Protein AF-A0A382TW64-F1 (afdb_monomer)

Secondary structure (DSSP, 8-state):
-HHHHHHHHHHHHHTTS--HHHHHHHHHHHHS--HHHHHHHHTT-EE---S-EEEHHHHHHHHHHHHHHH-SSPPPPHHHHHHHHHHTT---EEETTEEEEETEE------

Organism: NCBI:txid408172

pLDDT: mean 75.86, std 16.59, range [36.5, 92.62]

Radius of gyration: 19.95 Å; Cα contacts (8 Å, |Δi|>4): 92; chains: 1; bounding box: 36×24×66 Å

Sequence (111 aa):
NRLYQGLQQWTDITLKKPPPRVVGAVKEYKAESDIVAQWVDMAGVTKNGGDNTTTAKVVYKSFTDWHEANESGKPVSQIIFGKRMKSMGMGSEKIGGNKVYVGLDIGQSGL

Structure (mmCIF, N/CA/C/O backbone):
data_AF-A0A382TW64-F1
#
_entry.id   AF-A0A382TW64-F1
#
loop_
_atom_site.group_PDB
_atom_site.id
_atom_site.type_symbol
_atom_site.label_atom_id
_atom_site.label_alt_id
_atom_site.label_comp_id
_atom_site.label_asym_id
_atom_site.label_entity_id
_atom_site.label_seq_id
_atom_site.pdbx_PDB_ins_code
_atom_site.Cartn_x
_atom_site.Cartn_y
_atom_site.Cartn_z
_atom_site.occupancy
_atom_site.B_iso_or_equiv
_atom_site.auth_seq_id
_atom_site.auth_comp_id
_atom_site.auth_asym_id
_atom_site.auth_atom_id
_atom_site.pdbx_PDB_model_num
ATOM 1 N N . ASN A 1 1 ? -12.389 -7.471 -48.176 1.00 70.75 1 ASN A N 1
ATOM 2 C CA . ASN A 1 1 ? -12.103 -6.124 -47.631 1.00 70.75 1 ASN A CA 1
ATOM 3 C C . ASN A 1 1 ? -10.657 -6.102 -47.131 1.00 70.75 1 ASN A C 1
ATOM 5 O O . ASN A 1 1 ? -10.370 -6.691 -46.096 1.00 70.75 1 ASN A O 1
ATOM 9 N N . ARG A 1 2 ? -9.734 -5.515 -47.907 1.00 68.12 2 ARG A N 1
ATOM 10 C CA . ARG A 1 2 ? -8.275 -5.579 -47.665 1.00 68.12 2 ARG A CA 1
ATOM 11 C C . ARG A 1 2 ? -7.841 -4.820 -46.402 1.00 68.12 2 ARG A C 1
ATOM 13 O O . ARG A 1 2 ? -6.879 -5.216 -45.756 1.00 68.12 2 ARG A O 1
ATOM 20 N N . LEU A 1 3 ? -8.587 -3.780 -46.024 1.00 71.12 3 LEU A N 1
ATOM 21 C CA . LEU A 1 3 ? -8.336 -2.992 -44.814 1.00 71.12 3 LEU A CA 1
ATOM 22 C C . LEU A 1 3 ? -8.670 -3.782 -43.543 1.00 71.12 3 LEU A C 1
ATOM 24 O O . LEU A 1 3 ? -7.921 -3.733 -42.574 1.00 71.12 3 LEU A O 1
ATOM 28 N N . TYR A 1 4 ? -9.750 -4.567 -43.575 1.00 71.19 4 TYR A N 1
ATOM 29 C CA . TYR A 1 4 ? -10.154 -5.409 -42.445 1.00 71.19 4 TYR A CA 1
ATOM 30 C C . TYR A 1 4 ? -9.135 -6.520 -42.161 1.00 71.19 4 TYR A C 1
ATOM 32 O O . TYR A 1 4 ? -8.766 -6.745 -41.012 1.00 71.19 4 TYR A O 1
ATOM 40 N N . GLN A 1 5 ? -8.608 -7.156 -43.211 1.00 75.81 5 GLN A N 1
ATOM 41 C CA . GLN A 1 5 ? -7.566 -8.175 -43.062 1.00 75.81 5 GLN A CA 1
ATOM 42 C C . GLN A 1 5 ? -6.239 -7.586 -42.563 1.00 75.81 5 GLN A C 1
ATOM 44 O O . GLN A 1 5 ? -5.592 -8.191 -41.711 1.00 75.81 5 GLN A O 1
ATOM 49 N N . GLY A 1 6 ? -5.871 -6.383 -43.020 1.00 73.75 6 GLY A N 1
ATOM 50 C CA . GLY A 1 6 ? -4.701 -5.669 -42.501 1.00 73.75 6 GLY A CA 1
ATOM 51 C C . GLY A 1 6 ? -4.837 -5.305 -41.018 1.00 73.75 6 GLY A C 1
ATOM 52 O O . GLY A 1 6 ? -3.888 -5.482 -40.257 1.00 73.75 6 GLY A O 1
ATOM 53 N N . LEU A 1 7 ? -6.029 -4.871 -40.586 1.00 73.88 7 LEU A N 1
ATOM 54 C CA . LEU A 1 7 ? -6.307 -4.582 -39.177 1.00 73.88 7 LEU A CA 1
ATOM 55 C C . LEU A 1 7 ? -6.243 -5.847 -38.314 1.00 73.88 7 LEU A C 1
ATOM 57 O O . LEU A 1 7 ? -5.599 -5.817 -37.271 1.00 73.88 7 LEU A O 1
ATOM 61 N N . GLN A 1 8 ? -6.841 -6.959 -38.763 1.00 73.62 8 GLN A N 1
ATOM 62 C CA . GLN A 1 8 ? -6.785 -8.238 -38.046 1.00 73.62 8 GLN A CA 1
ATOM 63 C C . GLN A 1 8 ? -5.343 -8.729 -37.868 1.00 73.62 8 GLN A C 1
ATOM 65 O O . GLN A 1 8 ? -4.966 -9.126 -36.765 1.00 73.62 8 GLN A O 1
ATOM 70 N N . GLN A 1 9 ? -4.520 -8.642 -38.916 1.00 70.19 9 GLN A N 1
ATOM 71 C CA . GLN A 1 9 ? -3.103 -9.004 -38.843 1.00 70.19 9 GLN A CA 1
ATOM 72 C C . GLN A 1 9 ? -2.325 -8.091 -37.891 1.00 70.19 9 GLN A C 1
ATOM 74 O O . GLN A 1 9 ? -1.552 -8.583 -37.072 1.00 70.19 9 GLN A O 1
ATOM 79 N N . TRP A 1 10 ? -2.555 -6.777 -37.941 1.00 66.88 10 TRP A N 1
ATOM 80 C CA . TRP A 1 10 ? -1.906 -5.836 -37.029 1.00 66.88 10 TRP A CA 1
ATOM 81 C C . TRP A 1 10 ? -2.298 -6.099 -35.568 1.00 66.88 10 TRP A C 1
ATOM 83 O O . TRP A 1 10 ? -1.427 -6.199 -34.708 1.00 66.88 10 TRP A O 1
ATOM 93 N N . THR A 1 11 ? -3.583 -6.322 -35.274 1.00 63.06 11 THR A N 1
ATOM 94 C CA . THR A 1 11 ? -4.022 -6.653 -33.909 1.00 63.06 11 THR A CA 1
ATOM 95 C C . THR A 1 11 ? -3.438 -7.971 -33.410 1.00 63.06 11 THR A C 1
ATOM 97 O O . THR A 1 11 ? -2.974 -8.033 -32.274 1.00 63.06 11 THR A O 1
ATOM 100 N N . ASP A 1 12 ? -3.405 -9.011 -34.247 1.00 64.44 12 ASP A N 1
ATOM 101 C CA . ASP A 1 12 ? -2.941 -10.337 -33.832 1.00 64.44 12 ASP A CA 1
ATOM 102 C C . ASP A 1 12 ? -1.423 -10.372 -33.588 1.00 64.44 12 ASP A C 1
ATOM 104 O O . ASP A 1 12 ? -0.942 -11.075 -32.702 1.00 64.44 12 ASP A O 1
ATOM 108 N N . ILE A 1 13 ? -0.660 -9.555 -34.321 1.00 64.00 13 ILE A N 1
ATOM 109 C CA . ILE A 1 13 ? 0.801 -9.479 -34.206 1.00 64.00 13 ILE A CA 1
ATOM 110 C C . ILE A 1 13 ? 1.224 -8.515 -33.088 1.00 64.00 13 ILE A C 1
ATOM 112 O O . ILE A 1 13 ? 2.127 -8.835 -32.313 1.00 64.00 13 ILE A O 1
ATOM 116 N N . THR A 1 14 ? 0.587 -7.346 -32.977 1.00 57.75 14 THR A N 1
ATOM 117 C CA . THR A 1 14 ? 1.053 -6.257 -32.104 1.00 57.75 14 THR A CA 1
ATOM 118 C C . THR A 1 14 ? 0.520 -6.357 -30.669 1.00 57.75 14 THR A C 1
ATOM 120 O O . THR A 1 14 ? 1.269 -6.054 -29.742 1.00 57.75 14 THR A O 1
ATOM 123 N N . LEU A 1 15 ? -0.711 -6.845 -30.431 1.00 59.66 15 LEU A N 1
ATOM 124 C CA . LEU A 1 15 ? -1.205 -7.058 -29.055 1.00 59.66 15 LEU A CA 1
ATOM 125 C C . LEU A 1 15 ? -0.604 -8.302 -28.387 1.00 59.66 15 LEU A C 1
ATOM 127 O O . LEU A 1 15 ? -0.426 -8.310 -27.171 1.00 59.66 15 LEU A O 1
ATOM 131 N N . LYS A 1 16 ? -0.273 -9.347 -29.157 1.00 59.50 16 LYS A N 1
ATOM 132 C CA . LYS A 1 16 ? 0.353 -10.567 -28.614 1.00 59.50 16 LYS A CA 1
ATOM 133 C C . LYS A 1 16 ? 1.851 -10.403 -28.341 1.00 59.50 16 LYS A C 1
ATOM 135 O O . LYS A 1 16 ? 2.411 -11.181 -27.572 1.00 59.50 16 LYS A O 1
ATOM 140 N N . LYS A 1 17 ? 2.506 -9.406 -28.947 1.00 56.97 17 LYS A N 1
ATOM 141 C CA . LYS A 1 17 ? 3.937 -9.113 -28.769 1.00 56.97 17 LYS A CA 1
ATOM 142 C C . LYS A 1 17 ? 4.148 -7.629 -28.447 1.00 56.97 17 LYS A C 1
ATOM 144 O O . LYS A 1 17 ? 4.621 -6.881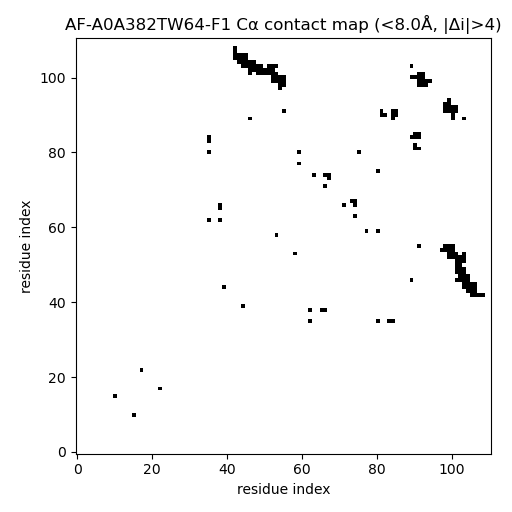 -29.304 1.00 56.97 17 LYS A O 1
ATOM 149 N N . PRO A 1 18 ? 3.807 -7.184 -27.224 1.00 53.00 18 PRO A N 1
ATOM 150 C CA . PRO A 1 18 ? 4.200 -5.855 -26.774 1.00 53.00 18 PRO A CA 1
ATOM 151 C C . PRO A 1 18 ? 5.728 -5.692 -26.913 1.00 53.00 18 PRO A C 1
ATOM 153 O O . PRO A 1 18 ? 6.461 -6.645 -26.629 1.00 53.00 18 PRO A O 1
ATOM 156 N N . PRO A 1 19 ? 6.237 -4.527 -27.363 1.00 50.72 19 PRO A N 1
ATOM 157 C CA . PRO A 1 19 ? 7.666 -4.326 -27.582 1.00 50.72 19 PRO A CA 1
ATOM 158 C C . PRO A 1 19 ? 8.473 -4.680 -26.319 1.00 50.72 19 PRO A C 1
ATOM 160 O O . PRO A 1 19 ? 8.103 -4.215 -25.234 1.00 50.72 19 PRO A O 1
ATOM 163 N N . PRO A 1 20 ? 9.589 -5.432 -26.423 1.00 52.88 20 PRO A N 1
ATOM 164 C CA . PRO A 1 20 ? 10.375 -5.876 -25.263 1.00 52.88 20 PRO A CA 1
ATOM 165 C C . PRO A 1 20 ? 10.774 -4.730 -24.322 1.00 52.88 20 PRO A C 1
ATOM 167 O O . PRO A 1 20 ? 10.811 -4.899 -23.107 1.00 52.88 20 PRO A O 1
ATOM 170 N N . ARG A 1 21 ? 10.972 -3.529 -24.884 1.00 45.03 21 ARG A N 1
ATOM 171 C CA . ARG A 1 21 ? 11.337 -2.303 -24.162 1.00 45.03 21 ARG A CA 1
ATOM 172 C C . ARG A 1 21 ? 10.274 -1.810 -23.172 1.00 45.03 21 ARG A C 1
ATOM 174 O O . ARG A 1 21 ? 10.618 -1.097 -22.240 1.00 45.03 21 ARG A O 1
ATOM 181 N N . VAL A 1 22 ? 9.004 -2.170 -23.367 1.00 49.94 22 VAL A N 1
ATOM 182 C CA . VAL A 1 22 ? 7.885 -1.760 -22.497 1.00 49.94 22 VAL A CA 1
ATOM 183 C C . VAL A 1 22 ? 7.549 -2.850 -21.475 1.00 49.94 22 VAL A C 1
ATOM 185 O O . VAL A 1 22 ? 7.098 -2.542 -20.381 1.00 49.94 22 VAL A O 1
ATOM 188 N N . VAL A 1 23 ? 7.813 -4.123 -21.780 1.00 49.03 23 VAL A N 1
ATOM 189 C CA . VAL A 1 23 ? 7.548 -5.236 -20.850 1.00 49.03 23 VAL A CA 1
ATOM 190 C C . VAL A 1 23 ? 8.694 -5.434 -19.858 1.00 49.03 23 VAL A C 1
ATOM 192 O O . VAL A 1 23 ? 8.425 -5.637 -18.677 1.00 49.03 23 VAL A O 1
ATOM 195 N N . GLY A 1 24 ? 9.950 -5.332 -20.314 1.00 38.28 24 GLY A N 1
ATOM 196 C CA . GLY A 1 24 ? 11.143 -5.436 -19.463 1.00 38.28 24 GLY A CA 1
ATOM 197 C C . GLY A 1 24 ? 11.220 -4.292 -18.456 1.00 38.28 24 GLY A C 1
ATOM 198 O O . GLY A 1 24 ? 11.207 -4.532 -17.256 1.00 38.28 24 GLY A O 1
ATOM 199 N N . ALA A 1 25 ? 11.090 -3.044 -18.920 1.00 42.00 25 ALA A N 1
ATOM 200 C CA . ALA A 1 25 ? 11.088 -1.865 -18.049 1.00 42.00 25 ALA A CA 1
ATOM 201 C C . ALA A 1 25 ? 9.932 -1.834 -17.024 1.00 42.00 25 ALA A C 1
ATOM 203 O O . ALA A 1 25 ? 10.067 -1.221 -15.972 1.00 42.00 25 ALA A O 1
ATOM 204 N N . VAL A 1 26 ? 8.795 -2.493 -17.291 1.00 47.44 26 VAL A N 1
ATOM 205 C CA . VAL A 1 26 ? 7.642 -2.539 -16.365 1.00 47.44 26 VAL A CA 1
ATOM 206 C C . VAL A 1 26 ? 7.713 -3.723 -15.388 1.00 47.44 26 VAL A C 1
ATOM 208 O O . VAL A 1 26 ? 7.051 -3.685 -14.349 1.00 47.44 26 VAL A O 1
ATOM 211 N N . LYS A 1 27 ? 8.502 -4.768 -15.686 1.00 46.59 27 LYS A N 1
ATOM 212 C CA . LYS A 1 27 ? 8.711 -5.936 -14.808 1.00 46.59 27 LYS A CA 1
ATOM 213 C C . LYS A 1 27 ? 10.012 -5.869 -14.005 1.00 46.59 27 LYS A C 1
ATOM 215 O O . LYS A 1 27 ? 9.958 -6.167 -12.818 1.00 46.59 27 LYS A O 1
ATOM 220 N N . GLU A 1 28 ? 11.130 -5.457 -14.599 1.00 41.38 28 GLU A N 1
ATOM 221 C CA . GLU A 1 28 ? 12.439 -5.396 -13.923 1.00 41.38 28 GLU A CA 1
ATOM 222 C C . GLU A 1 28 ? 12.468 -4.302 -12.842 1.00 41.38 28 GLU A C 1
ATOM 224 O O . GLU A 1 28 ? 12.858 -4.584 -11.716 1.00 41.38 28 GLU A O 1
ATOM 229 N N . TYR A 1 29 ? 11.859 -3.129 -13.071 1.00 36.50 29 TYR A N 1
ATOM 230 C CA . TYR A 1 29 ? 11.670 -2.122 -12.006 1.00 36.50 29 TYR A CA 1
ATOM 231 C C . TYR A 1 29 ? 10.688 -2.546 -10.897 1.00 36.50 29 TYR A C 1
ATOM 233 O O . TYR A 1 29 ? 10.645 -1.932 -9.834 1.00 36.50 29 TYR A O 1
ATOM 241 N N . LYS A 1 30 ? 9.852 -3.563 -11.138 1.00 48.84 30 LYS A N 1
ATOM 242 C CA . LYS A 1 30 ? 8.797 -4.004 -10.209 1.00 48.84 30 LYS A CA 1
ATOM 243 C C . LYS A 1 30 ? 9.277 -5.042 -9.197 1.00 48.84 30 LYS A C 1
ATOM 245 O O . LYS A 1 30 ? 8.573 -5.276 -8.220 1.00 48.84 30 LYS A O 1
ATOM 250 N N . ALA A 1 31 ? 10.409 -5.686 -9.472 1.00 46.00 31 ALA A N 1
ATOM 251 C CA . ALA A 1 31 ? 10.978 -6.745 -8.647 1.00 46.00 31 ALA A CA 1
ATOM 252 C C . ALA A 1 31 ? 12.095 -6.232 -7.721 1.00 46.00 31 ALA A C 1
ATOM 254 O O . ALA A 1 31 ? 12.266 -6.778 -6.638 1.00 46.00 31 ALA A O 1
ATOM 255 N N . GLU A 1 32 ? 12.809 -5.166 -8.099 1.00 42.84 32 GLU A N 1
ATOM 256 C CA . GLU A 1 32 ? 13.978 -4.686 -7.343 1.00 42.84 32 GLU A CA 1
ATOM 257 C C . GLU A 1 32 ? 13.667 -3.685 -6.211 1.00 42.84 32 GLU A C 1
ATOM 259 O O . GLU A 1 32 ? 14.525 -3.454 -5.368 1.00 42.84 32 GLU A O 1
ATOM 264 N N . SER A 1 33 ? 12.463 -3.099 -6.116 1.00 52.59 33 SER A N 1
ATOM 265 C CA . SER A 1 33 ? 12.147 -2.159 -5.016 1.00 52.59 33 SER A CA 1
ATOM 266 C C . SER A 1 33 ? 10.653 -2.078 -4.684 1.00 52.59 33 SER A C 1
ATOM 268 O O . SER A 1 33 ? 10.081 -1.002 -4.495 1.00 52.59 33 SER A O 1
ATOM 270 N N . ASP A 1 34 ? 9.960 -3.219 -4.632 1.00 79.12 34 ASP A N 1
ATOM 271 C CA . ASP A 1 34 ? 8.618 -3.222 -4.051 1.00 79.12 34 ASP A CA 1
ATOM 272 C C . ASP A 1 34 ? 8.690 -3.299 -2.530 1.00 79.12 34 ASP A C 1
ATOM 274 O O . ASP A 1 34 ? 8.466 -4.336 -1.906 1.00 79.12 34 ASP A O 1
ATOM 278 N N . ILE A 1 35 ? 9.001 -2.150 -1.945 1.00 86.25 35 ILE A N 1
ATOM 279 C CA . ILE A 1 35 ? 9.205 -1.998 -0.513 1.00 86.25 35 ILE A CA 1
ATOM 280 C C . ILE A 1 35 ? 7.986 -2.420 0.325 1.00 86.25 35 ILE A C 1
ATOM 282 O O . ILE A 1 35 ? 8.104 -2.829 1.476 1.00 86.25 35 ILE A O 1
ATOM 286 N N . VAL A 1 36 ? 6.793 -2.379 -0.275 1.00 88.31 36 VAL A N 1
ATOM 287 C CA . VAL A 1 36 ? 5.553 -2.826 0.366 1.00 88.31 36 VAL A CA 1
ATOM 288 C C . VAL A 1 36 ? 5.454 -4.353 0.389 1.00 88.31 36 VAL A C 1
ATOM 290 O O . VAL A 1 36 ? 4.978 -4.893 1.381 1.00 88.31 36 VAL A O 1
ATOM 293 N N . ALA A 1 37 ? 5.899 -5.055 -0.659 1.00 86.81 37 ALA A N 1
ATOM 294 C CA . ALA A 1 37 ? 5.957 -6.520 -0.639 1.00 86.81 37 ALA A CA 1
ATOM 295 C C . ALA A 1 37 ? 7.007 -7.021 0.357 1.00 86.81 37 ALA A C 1
ATOM 297 O O . ALA A 1 37 ? 6.717 -7.932 1.121 1.00 86.81 37 ALA A O 1
ATOM 298 N N . GLN A 1 38 ? 8.172 -6.369 0.420 1.00 88.00 38 GLN A N 1
ATOM 299 C CA . GLN A 1 38 ? 9.199 -6.700 1.415 1.00 88.00 38 GLN A CA 1
ATOM 300 C C . GLN A 1 38 ? 8.669 -6.567 2.846 1.00 88.00 38 GLN A C 1
ATOM 302 O O . GLN A 1 38 ? 8.877 -7.452 3.674 1.00 88.00 38 GLN A O 1
ATOM 307 N N . TRP A 1 39 ? 7.932 -5.489 3.125 1.00 90.19 39 TRP A N 1
ATOM 308 C CA . TRP A 1 39 ? 7.246 -5.337 4.403 1.00 90.19 39 TRP A CA 1
ATOM 309 C C . TRP A 1 39 ? 6.211 -6.437 4.648 1.00 90.19 39 TRP A C 1
ATOM 311 O O . TRP A 1 39 ? 6.177 -6.983 5.742 1.00 90.19 39 TRP A O 1
ATOM 321 N N . VAL A 1 40 ? 5.370 -6.763 3.660 1.00 87.62 40 VAL A N 1
ATOM 322 C CA . VAL A 1 40 ? 4.351 -7.820 3.789 1.00 87.62 40 VAL A CA 1
ATOM 323 C C . VAL A 1 40 ? 4.991 -9.154 4.166 1.00 87.62 40 VAL A C 1
ATOM 325 O O . VAL A 1 40 ? 4.501 -9.815 5.082 1.00 87.62 40 VAL A O 1
ATOM 328 N N . ASP A 1 41 ? 6.096 -9.510 3.512 1.00 86.00 41 ASP A N 1
ATOM 329 C CA . ASP A 1 41 ? 6.819 -10.752 3.774 1.00 86.00 41 ASP A CA 1
ATOM 330 C C . ASP A 1 41 ? 7.455 -10.742 5.174 1.00 86.00 41 ASP A C 1
ATOM 332 O O . ASP A 1 41 ? 7.304 -11.702 5.929 1.00 86.00 41 ASP A O 1
ATOM 336 N N . MET A 1 42 ? 8.114 -9.645 5.565 1.00 84.12 42 MET A N 1
ATOM 337 C CA . MET A 1 42 ? 8.790 -9.553 6.866 1.00 84.12 42 MET A CA 1
ATOM 338 C C . MET A 1 42 ? 7.847 -9.385 8.056 1.00 84.12 42 MET A C 1
ATOM 340 O O . MET A 1 42 ? 8.085 -9.964 9.112 1.00 84.12 42 MET A O 1
ATOM 344 N N . ALA A 1 43 ? 6.772 -8.617 7.901 1.00 82.56 43 ALA A N 1
ATOM 345 C CA . ALA A 1 43 ? 5.752 -8.444 8.930 1.00 82.56 43 ALA A CA 1
ATOM 346 C C . ALA A 1 43 ? 4.774 -9.635 8.992 1.00 82.56 43 ALA A C 1
ATOM 348 O O . ALA A 1 43 ? 3.831 -9.614 9.783 1.00 82.56 43 ALA A O 1
ATOM 349 N N . GLY A 1 44 ? 4.970 -10.663 8.154 1.00 80.50 44 GLY A N 1
ATOM 350 C CA . GLY A 1 44 ? 4.138 -11.864 8.126 1.00 80.50 44 GLY A CA 1
ATOM 351 C C . GLY A 1 44 ? 2.672 -11.555 7.833 1.00 80.50 44 GLY A C 1
ATOM 352 O O . GLY A 1 44 ? 1.779 -12.143 8.446 1.00 80.50 44 GLY A O 1
ATOM 353 N N . VAL A 1 45 ? 2.410 -10.592 6.946 1.00 81.12 45 VAL A N 1
ATOM 354 C CA . VAL A 1 45 ? 1.050 -10.131 6.670 1.00 81.12 45 VAL A CA 1
ATOM 355 C C . VAL A 1 45 ? 0.304 -11.199 5.887 1.00 81.12 45 VAL A C 1
ATOM 357 O O . VAL A 1 45 ? 0.623 -11.495 4.736 1.00 81.12 45 VAL A O 1
ATOM 360 N N . THR A 1 46 ? -0.729 -11.763 6.504 1.00 80.12 46 THR A N 1
ATOM 361 C CA . THR A 1 46 ? -1.523 -12.844 5.913 1.00 80.12 46 THR A CA 1
ATOM 362 C C . THR A 1 46 ? -2.999 -12.485 5.880 1.00 80.12 46 THR A C 1
ATOM 364 O O . THR A 1 46 ? -3.520 -11.782 6.746 1.00 80.12 46 THR A O 1
ATOM 367 N N . LYS A 1 47 ? -3.695 -12.954 4.839 1.00 79.69 47 LYS A N 1
ATOM 368 C CA . LYS A 1 47 ? -5.147 -12.813 4.724 1.00 79.69 47 LYS A CA 1
ATOM 369 C C . LYS A 1 47 ? -5.806 -14.133 5.117 1.00 79.69 47 LYS A C 1
ATOM 371 O O . LYS A 1 47 ? -5.971 -15.008 4.274 1.00 79.69 47 LYS A O 1
ATOM 376 N N . ASN A 1 48 ? -6.198 -14.260 6.381 1.00 73.81 48 ASN A N 1
ATOM 377 C CA . ASN A 1 48 ? -6.716 -15.510 6.953 1.00 73.81 48 ASN A CA 1
ATOM 378 C C . ASN A 1 48 ? -8.241 -15.664 6.836 1.00 73.81 48 ASN A C 1
ATOM 380 O O . ASN A 1 48 ? -8.813 -16.583 7.408 1.00 73.81 48 ASN A O 1
ATOM 384 N N . GLY A 1 49 ? -8.921 -14.775 6.103 1.00 66.69 49 GLY A N 1
ATOM 385 C CA . GLY A 1 49 ? -10.361 -14.885 5.831 1.00 66.69 49 GLY A CA 1
ATOM 386 C C . GLY A 1 49 ? -11.275 -14.758 7.057 1.00 66.69 49 GLY A C 1
ATOM 387 O O . GLY A 1 49 ? -12.479 -14.923 6.911 1.00 66.69 49 GLY A O 1
ATOM 388 N N . GLY A 1 50 ? -10.726 -14.469 8.241 1.00 73.69 50 GLY A N 1
ATOM 389 C CA . GLY A 1 50 ? -11.502 -14.191 9.448 1.00 73.69 50 GLY A CA 1
ATOM 390 C C . GLY A 1 50 ? -12.159 -12.807 9.429 1.00 73.69 50 GLY A C 1
ATOM 391 O O . GLY A 1 50 ? -11.800 -11.941 8.631 1.00 73.69 50 GLY A O 1
ATOM 392 N N . ASP A 1 51 ? -13.080 -12.583 10.366 1.00 71.56 51 ASP A N 1
ATOM 393 C CA . ASP A 1 51 ? -13.879 -11.350 10.452 1.00 71.56 51 ASP A CA 1
ATOM 394 C C . ASP A 1 51 ? -13.142 -10.171 11.111 1.00 71.56 51 ASP A C 1
ATOM 396 O O . ASP A 1 51 ? -13.667 -9.058 11.181 1.00 71.56 51 ASP A O 1
ATOM 400 N N . ASN A 1 52 ? -11.913 -10.382 11.594 1.00 80.88 52 ASN A N 1
ATOM 401 C CA . ASN A 1 52 ? -11.135 -9.320 12.222 1.00 80.88 52 ASN A CA 1
ATOM 402 C C . ASN A 1 52 ? -10.846 -8.196 11.223 1.00 80.88 52 ASN A C 1
ATOM 404 O O . ASN A 1 52 ? -10.322 -8.417 10.129 1.00 80.88 52 ASN A O 1
ATOM 408 N N . THR A 1 53 ? -11.152 -6.965 11.626 1.00 83.81 53 THR A N 1
ATOM 409 C CA . THR A 1 53 ? -10.906 -5.776 10.811 1.00 83.81 53 THR A CA 1
ATOM 410 C C . THR A 1 53 ? -9.825 -4.910 11.431 1.00 83.81 53 THR A C 1
ATOM 412 O O . THR A 1 53 ? -9.977 -4.440 12.559 1.00 83.81 53 THR A O 1
ATOM 415 N N . THR A 1 54 ? -8.785 -4.604 10.659 1.00 87.25 54 THR A N 1
ATOM 416 C CA . THR A 1 54 ? -7.745 -3.651 11.061 1.00 87.25 54 THR A CA 1
ATOM 417 C C . THR A 1 54 ? -7.879 -2.373 10.247 1.00 87.25 54 THR A C 1
ATOM 419 O O . THR A 1 54 ? -8.008 -2.402 9.023 1.00 87.25 54 THR A O 1
ATOM 422 N N . THR A 1 55 ? -7.860 -1.211 10.902 1.00 89.69 55 THR A N 1
ATOM 423 C CA . THR A 1 55 ? -8.006 0.061 10.178 1.00 89.69 55 THR A CA 1
ATOM 424 C C . THR A 1 55 ? -6.828 0.307 9.237 1.00 89.69 55 THR A C 1
ATOM 426 O O . THR A 1 55 ? -5.672 0.060 9.578 1.00 89.69 55 THR A O 1
ATOM 429 N N . ALA A 1 56 ? -7.094 0.886 8.066 1.00 89.12 56 ALA A N 1
ATOM 430 C CA . ALA A 1 56 ? -6.049 1.183 7.089 1.00 89.12 56 ALA A CA 1
ATOM 431 C C . ALA A 1 56 ? -4.988 2.167 7.613 1.00 89.12 56 ALA A C 1
ATOM 433 O O . ALA A 1 56 ? -3.870 2.192 7.102 1.00 89.12 56 ALA A O 1
ATOM 434 N N . LYS A 1 57 ? -5.329 2.967 8.633 1.00 89.69 57 LYS A N 1
ATOM 435 C CA . LYS A 1 57 ? -4.389 3.846 9.337 1.00 89.69 57 LYS A CA 1
ATOM 436 C C . LYS 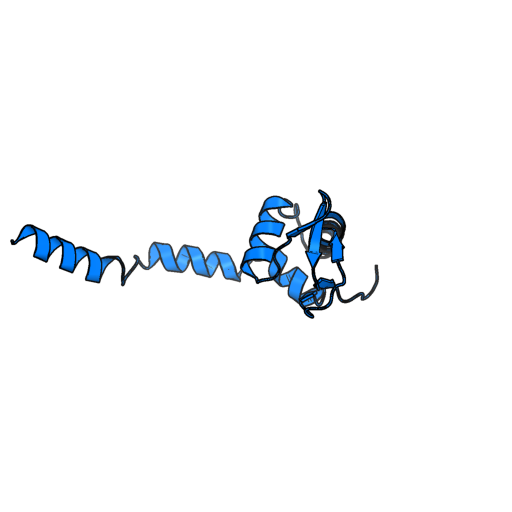A 1 57 ? -3.375 3.043 10.158 1.00 89.69 57 LYS A C 1
ATOM 438 O O . LYS A 1 57 ? -2.193 3.350 10.086 1.00 89.69 57 LYS A O 1
ATOM 443 N N . VAL A 1 58 ? -3.827 2.025 10.895 1.00 89.31 58 VAL A N 1
ATOM 444 C CA . VAL A 1 58 ? -2.954 1.154 11.704 1.00 89.31 58 VAL A CA 1
ATOM 445 C C . VAL A 1 58 ? -2.017 0.349 10.808 1.00 89.31 58 VAL A C 1
ATOM 447 O O . VAL A 1 58 ? -0.812 0.355 11.033 1.00 89.31 58 VAL A O 1
ATOM 450 N N . VAL A 1 59 ? -2.547 -0.258 9.742 1.00 90.19 59 VAL A N 1
ATOM 451 C CA . VAL A 1 59 ? -1.737 -1.034 8.786 1.00 90.19 59 VAL A CA 1
ATOM 452 C C . VAL A 1 59 ? -0.663 -0.158 8.133 1.00 90.19 59 VAL A C 1
ATOM 454 O O . VAL A 1 59 ? 0.499 -0.539 8.070 1.00 90.19 59 VAL A O 1
ATOM 457 N N . TYR A 1 60 ? -1.030 1.051 7.694 1.00 92.62 60 TYR A N 1
ATOM 458 C CA . TYR A 1 60 ? -0.062 1.973 7.100 1.00 92.62 60 TYR A CA 1
ATOM 459 C C . TYR A 1 60 ? 0.990 2.451 8.107 1.00 92.62 60 TYR A C 1
ATOM 461 O O . TYR A 1 60 ? 2.151 2.573 7.737 1.00 92.62 60 TYR A O 1
ATOM 469 N N . LYS A 1 61 ? 0.612 2.678 9.373 1.00 92.50 61 LYS A N 1
ATOM 470 C CA . LYS A 1 61 ? 1.573 3.026 10.426 1.00 92.50 61 LYS A CA 1
ATOM 471 C C . LYS A 1 61 ? 2.598 1.909 10.655 1.00 92.50 61 LYS A C 1
ATOM 473 O O . LYS A 1 61 ? 3.783 2.193 10.735 1.00 92.50 61 LYS A O 1
ATOM 478 N N . SER A 1 62 ? 2.162 0.651 10.702 1.00 91.06 62 SER A N 1
ATOM 479 C CA . SER A 1 62 ? 3.084 -0.489 10.821 1.00 91.06 62 SER A CA 1
ATOM 480 C C . SER A 1 62 ? 4.091 -0.535 9.665 1.00 91.06 62 SER A C 1
ATOM 482 O O . SER A 1 62 ? 5.280 -0.743 9.897 1.00 91.06 62 SER A O 1
ATOM 484 N N . PHE A 1 63 ? 3.640 -0.262 8.438 1.00 91.75 63 PHE A N 1
ATOM 485 C CA . PHE A 1 63 ? 4.529 -0.141 7.283 1.00 91.75 63 PHE A CA 1
ATOM 486 C C . PHE A 1 63 ? 5.529 1.015 7.422 1.00 91.75 63 PHE A C 1
ATOM 488 O O . PHE A 1 63 ? 6.707 0.827 7.136 1.00 91.75 63 PHE A O 1
ATOM 495 N N . THR A 1 64 ? 5.094 2.203 7.856 1.00 92.31 64 THR A N 1
ATOM 496 C CA . THR A 1 64 ? 6.009 3.346 8.012 1.00 92.31 64 THR A CA 1
ATOM 497 C C . THR A 1 64 ? 7.035 3.116 9.111 1.00 92.31 64 THR A C 1
ATOM 499 O O . THR A 1 64 ? 8.199 3.430 8.900 1.00 92.31 64 THR A O 1
ATOM 502 N N . ASP A 1 65 ? 6.626 2.524 10.234 1.00 91.62 65 ASP A N 1
ATOM 503 C CA . ASP A 1 65 ? 7.523 2.226 11.355 1.00 91.62 65 ASP A CA 1
ATOM 504 C C . ASP A 1 65 ? 8.606 1.222 10.921 1.00 91.62 65 ASP A C 1
ATOM 506 O O . ASP A 1 65 ? 9.793 1.418 11.177 1.00 91.62 65 ASP A O 1
ATOM 510 N N . TRP A 1 66 ? 8.218 0.180 10.179 1.00 91.31 66 TRP A N 1
ATOM 511 C CA . TRP A 1 66 ? 9.177 -0.749 9.588 1.00 91.31 66 TRP A CA 1
ATOM 512 C C . TRP A 1 66 ? 10.078 -0.066 8.545 1.00 91.31 66 TRP A C 1
ATOM 514 O O . TRP A 1 66 ? 11.288 -0.282 8.558 1.00 91.31 66 TRP A O 1
ATOM 524 N N . HIS A 1 67 ? 9.530 0.789 7.676 1.00 91.25 67 HIS A N 1
ATOM 525 C CA . HIS A 1 67 ? 10.316 1.478 6.650 1.00 91.25 67 HIS A CA 1
ATOM 526 C C . HIS A 1 67 ? 11.364 2.406 7.275 1.00 91.25 67 HIS A C 1
ATOM 528 O O . HIS A 1 67 ? 12.490 2.454 6.799 1.00 91.25 67 HIS A O 1
ATOM 534 N N . GLU A 1 68 ? 11.023 3.140 8.334 1.00 90.56 68 GLU A N 1
ATOM 535 C CA . GLU A 1 68 ? 11.967 4.014 9.045 1.00 90.56 68 GLU A CA 1
ATOM 536 C C . GLU A 1 68 ? 13.113 3.230 9.701 1.00 90.56 68 GLU A C 1
ATOM 538 O O . GLU A 1 68 ? 14.227 3.742 9.797 1.00 90.56 68 GLU A O 1
ATOM 543 N N . ALA A 1 69 ? 12.857 1.990 10.125 1.00 88.69 69 ALA A N 1
ATOM 544 C CA . ALA A 1 69 ? 13.859 1.131 10.749 1.00 88.69 69 ALA A CA 1
ATOM 545 C C . ALA A 1 69 ? 14.743 0.366 9.745 1.00 88.69 69 ALA A C 1
ATOM 547 O O . ALA A 1 69 ? 15.864 -0.002 10.092 1.00 88.69 69 ALA A O 1
ATOM 548 N N . ASN A 1 70 ? 14.248 0.096 8.532 1.00 86.38 70 ASN A N 1
ATOM 549 C CA . ASN A 1 70 ? 14.893 -0.824 7.584 1.00 86.38 70 ASN A CA 1
ATOM 550 C C . ASN A 1 70 ? 15.407 -0.141 6.314 1.00 86.38 70 ASN A C 1
ATOM 552 O O . ASN A 1 70 ? 16.323 -0.659 5.682 1.00 86.38 70 ASN A O 1
ATOM 556 N N . GLU A 1 71 ? 14.862 1.019 5.950 1.00 86.38 71 GLU A N 1
ATOM 557 C CA . GLU A 1 71 ? 15.176 1.690 4.695 1.00 86.38 71 GLU A CA 1
ATOM 558 C C . GLU A 1 71 ? 15.576 3.145 4.870 1.00 86.38 71 GLU A C 1
ATOM 560 O O . GLU A 1 71 ? 15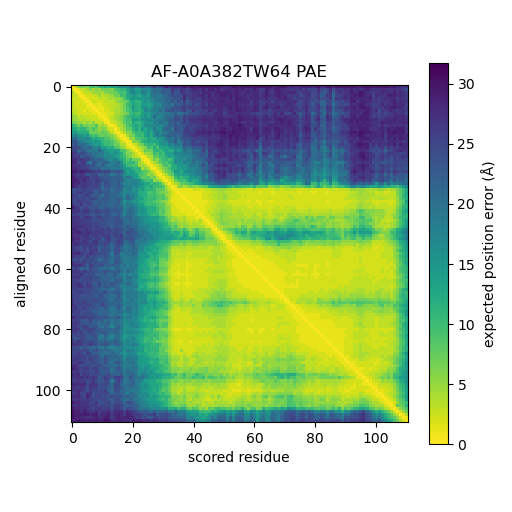.171 3.853 5.791 1.00 86.38 71 GLU A O 1
ATOM 565 N N . SER A 1 72 ? 16.333 3.628 3.891 1.00 81.69 72 SER A N 1
ATOM 566 C CA . SER A 1 72 ? 16.647 5.047 3.773 1.00 81.69 72 SER A CA 1
ATOM 567 C C . SER A 1 72 ? 15.611 5.780 2.914 1.00 81.69 72 SER A C 1
ATOM 569 O O . SER A 1 72 ? 15.049 5.237 1.964 1.00 81.69 72 SER A O 1
ATOM 571 N N . GLY A 1 73 ? 15.363 7.053 3.223 1.00 86.44 73 GLY A N 1
ATOM 572 C CA . GLY A 1 73 ? 14.425 7.888 2.4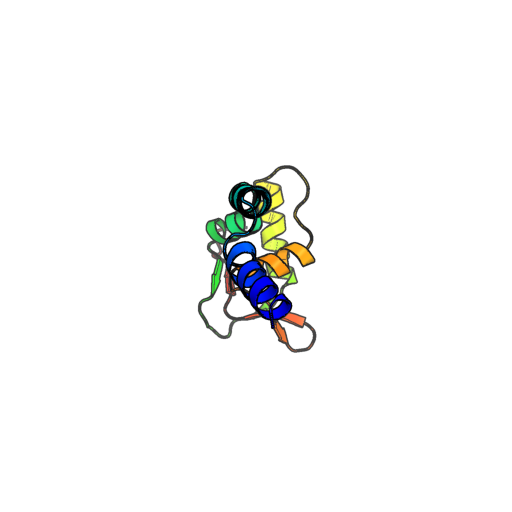70 1.00 86.44 73 GLY A CA 1
ATOM 573 C C . GLY A 1 73 ? 13.011 7.903 3.051 1.00 86.44 73 GLY A C 1
ATOM 574 O O . GLY A 1 73 ? 12.794 7.609 4.222 1.00 86.44 73 GLY A O 1
ATOM 575 N N . LYS A 1 74 ? 12.042 8.349 2.244 1.00 86.94 74 LYS A N 1
ATOM 576 C CA . LYS A 1 74 ? 10.650 8.511 2.686 1.00 86.94 74 LYS A CA 1
ATOM 577 C C . LYS A 1 74 ? 9.808 7.304 2.278 1.00 86.94 74 LYS A C 1
ATOM 579 O O . LYS A 1 74 ? 9.888 6.914 1.111 1.00 86.94 74 LYS A O 1
ATOM 584 N N . PRO A 1 75 ? 8.926 6.806 3.162 1.00 88.31 75 PRO A N 1
ATOM 585 C CA . PRO A 1 75 ? 7.983 5.765 2.795 1.00 88.31 75 PRO A CA 1
ATOM 586 C C . PRO A 1 75 ? 7.062 6.233 1.668 1.00 88.31 75 PRO A C 1
ATOM 588 O O . PRO A 1 75 ? 6.730 7.419 1.537 1.00 88.31 75 PRO A O 1
ATOM 591 N N . VAL A 1 76 ? 6.612 5.281 0.852 1.00 90.06 76 VAL A N 1
ATOM 592 C CA . VAL A 1 76 ? 5.624 5.556 -0.196 1.00 90.06 76 VAL A CA 1
ATOM 593 C C . VAL A 1 76 ? 4.324 6.076 0.414 1.00 90.06 76 VAL A C 1
ATOM 595 O O . VAL A 1 76 ? 3.909 5.647 1.486 1.00 90.06 76 VAL A O 1
ATOM 598 N N . SER A 1 77 ? 3.636 6.975 -0.296 1.00 89.69 77 SER A N 1
ATOM 599 C CA . SER A 1 77 ? 2.364 7.528 0.190 1.00 89.69 77 SER A CA 1
ATOM 600 C C . SER A 1 77 ? 1.314 6.444 0.470 1.00 89.69 77 SER A C 1
ATOM 602 O O . SER A 1 77 ? 1.239 5.432 -0.233 1.00 89.69 77 SER A O 1
ATOM 604 N N . GLN A 1 78 ? 0.404 6.717 1.408 1.00 89.75 78 GLN A N 1
ATOM 605 C CA . GLN A 1 78 ? -0.698 5.815 1.766 1.00 89.75 78 GLN A CA 1
ATOM 606 C C . GLN A 1 78 ? -1.563 5.381 0.565 1.00 89.75 78 GLN A C 1
ATOM 608 O O . GLN A 1 78 ? -2.101 4.273 0.543 1.00 89.75 78 GLN A O 1
ATOM 613 N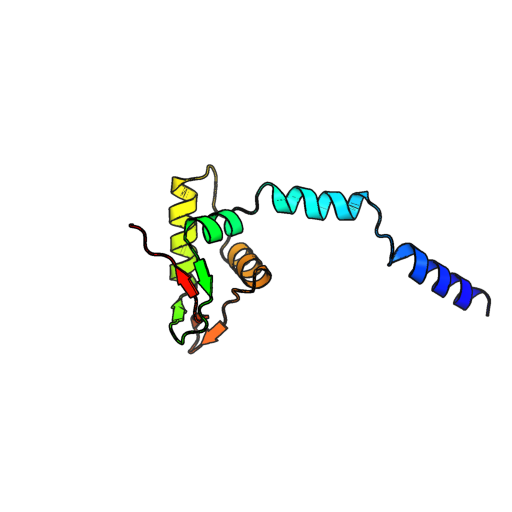 N . ILE A 1 79 ? -1.692 6.229 -0.463 1.00 87.38 79 ILE A N 1
ATOM 614 C CA . ILE A 1 79 ? -2.427 5.902 -1.695 1.00 87.38 79 ILE A CA 1
ATOM 615 C C . ILE A 1 79 ? -1.685 4.832 -2.505 1.00 87.38 79 ILE A C 1
ATOM 617 O O . ILE A 1 79 ? -2.314 3.893 -2.996 1.00 87.38 79 ILE A O 1
ATOM 621 N N . ILE A 1 80 ? -0.365 4.971 -2.657 1.00 88.12 80 ILE A N 1
ATOM 622 C CA . ILE A 1 80 ? 0.476 4.003 -3.376 1.00 88.12 80 ILE A CA 1
ATOM 623 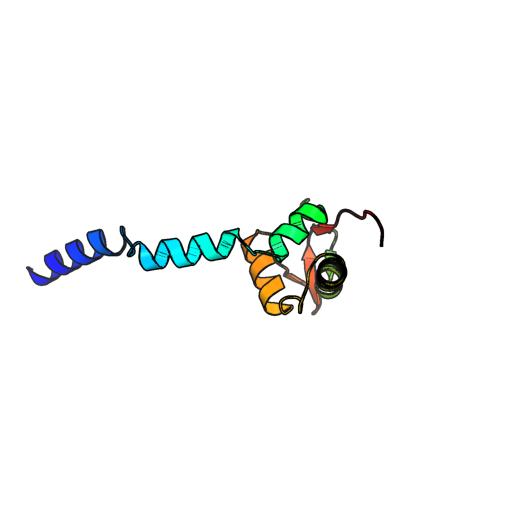C C . ILE A 1 80 ? 0.507 2.684 -2.608 1.00 88.12 80 ILE A C 1
ATOM 625 O O . ILE A 1 80 ? 0.242 1.640 -3.201 1.00 88.12 80 ILE A O 1
ATOM 629 N N . PHE A 1 81 ? 0.705 2.753 -1.290 1.00 91.38 81 PHE A N 1
ATOM 630 C CA . PHE A 1 81 ? 0.616 1.609 -0.389 1.00 91.38 81 PHE A CA 1
ATOM 631 C C . PHE A 1 81 ? -0.701 0.841 -0.580 1.00 91.38 81 PHE A C 1
ATOM 633 O O . PHE A 1 81 ? -0.695 -0.344 -0.903 1.00 91.38 81 PHE A O 1
ATOM 640 N N . GLY A 1 82 ? -1.847 1.526 -0.495 1.00 90.25 82 GLY A N 1
ATOM 641 C CA . GLY A 1 82 ? -3.157 0.887 -0.652 1.00 90.25 82 GLY A CA 1
ATOM 642 C C . GLY A 1 82 ? -3.388 0.285 -2.044 1.00 90.25 82 GLY A C 1
ATOM 643 O O . GLY A 1 82 ? -3.972 -0.794 -2.163 1.00 90.25 82 GLY A O 1
ATOM 644 N N . LYS A 1 83 ? -2.903 0.939 -3.112 1.00 87.69 83 LYS A N 1
ATOM 645 C CA . LYS A 1 83 ? -2.927 0.369 -4.472 1.00 87.69 83 LYS A CA 1
ATOM 646 C C . LYS A 1 83 ? -2.089 -0.906 -4.551 1.00 87.69 83 LYS A C 1
ATOM 648 O O . LYS A 1 83 ? -2.511 -1.861 -5.205 1.00 87.69 83 LYS A O 1
ATOM 653 N N . ARG A 1 84 ? -0.933 -0.930 -3.884 1.00 89.06 84 ARG A N 1
ATOM 654 C CA . ARG A 1 84 ? -0.042 -2.086 -3.890 1.00 89.06 84 ARG A CA 1
ATOM 655 C C . ARG A 1 84 ? -0.625 -3.254 -3.104 1.00 89.06 84 ARG A C 1
ATOM 657 O O . ARG A 1 84 ? -0.747 -4.331 -3.680 1.00 89.06 84 ARG A O 1
ATOM 664 N N . MET A 1 85 ? -1.127 -3.008 -1.895 1.00 89.19 85 MET A N 1
ATOM 665 C CA . MET A 1 85 ? -1.871 -3.988 -1.090 1.00 89.19 85 MET A CA 1
ATOM 666 C C . MET A 1 85 ? -3.033 -4.609 -1.875 1.00 89.19 85 MET A C 1
ATOM 668 O O . MET A 1 85 ? -3.166 -5.829 -1.947 1.00 89.19 85 MET A O 1
ATOM 672 N N . LYS A 1 86 ? -3.819 -3.787 -2.587 1.00 88.75 86 LYS A N 1
ATOM 673 C CA . LYS A 1 86 ? -4.882 -4.281 -3.476 1.00 88.75 86 LYS A CA 1
ATOM 674 C C . LYS A 1 86 ? -4.346 -5.172 -4.602 1.00 88.75 86 LYS A C 1
ATOM 676 O O . LYS A 1 86 ? -4.968 -6.183 -4.912 1.00 88.75 86 LYS A O 1
ATOM 681 N N . SER A 1 87 ? -3.214 -4.816 -5.214 1.00 85.62 87 SER A N 1
ATOM 682 C CA . SER A 1 87 ? -2.595 -5.631 -6.272 1.00 85.62 87 SER A CA 1
ATOM 683 C C . SER A 1 87 ? -2.080 -6.987 -5.776 1.00 85.62 87 SER A C 1
ATOM 685 O O . SER A 1 87 ? -1.962 -7.904 -6.580 1.00 85.62 87 SER A O 1
ATOM 687 N N . MET A 1 88 ? -1.828 -7.115 -4.469 1.00 84.19 88 MET A N 1
ATOM 688 C CA . MET A 1 88 ? -1.422 -8.355 -3.797 1.00 84.19 88 MET A CA 1
ATOM 689 C C . MET A 1 88 ? -2.619 -9.162 -3.256 1.00 84.19 88 MET A C 1
ATOM 691 O O . MET A 1 88 ? -2.438 -10.101 -2.494 1.00 84.19 88 MET A O 1
ATOM 695 N N . GLY A 1 89 ? -3.861 -8.796 -3.603 1.00 86.12 89 GLY A N 1
ATOM 696 C CA . GLY A 1 89 ? -5.071 -9.481 -3.116 1.00 86.12 89 GLY A CA 1
ATOM 697 C C . GLY A 1 89 ? -5.504 -9.088 -1.695 1.00 86.12 89 GLY A C 1
ATOM 698 O O . GLY A 1 89 ? -6.539 -9.547 -1.202 1.00 86.12 89 GLY A O 1
ATOM 699 N N . MET A 1 90 ? -4.774 -8.174 -1.057 1.00 86.50 90 MET A N 1
ATOM 700 C CA . MET A 1 90 ? -5.010 -7.684 0.302 1.00 86.50 90 MET A CA 1
ATOM 701 C C . MET A 1 90 ? -5.660 -6.298 0.266 1.00 86.50 90 MET A C 1
ATOM 703 O O . MET A 1 90 ? -5.169 -5.355 0.866 1.00 86.50 90 MET A O 1
ATOM 707 N N . GLY A 1 91 ? -6.725 -6.120 -0.518 1.00 86.62 91 GLY A N 1
ATOM 708 C CA . GLY A 1 91 ? -7.413 -4.828 -0.625 1.00 86.62 91 GLY A CA 1
ATOM 709 C C . GLY A 1 91 ? -8.103 -4.401 0.677 1.00 86.62 91 GLY A C 1
ATOM 710 O O . GLY A 1 91 ? -8.545 -5.244 1.451 1.00 86.62 91 GLY A O 1
ATOM 711 N N . SER A 1 92 ? -8.227 -3.087 0.886 1.00 88.81 92 SER A N 1
ATOM 712 C CA . SER A 1 92 ? -9.080 -2.523 1.942 1.00 88.81 92 SER A CA 1
ATOM 713 C C . SER A 1 92 ? -10.497 -2.249 1.440 1.00 88.81 92 SER A C 1
ATOM 715 O O . SER A 1 92 ? -10.716 -1.948 0.263 1.00 88.81 92 SER A O 1
ATOM 717 N N . GLU A 1 93 ? -11.445 -2.295 2.367 1.00 89.88 93 GLU A N 1
ATOM 718 C CA . GLU A 1 93 ? -12.874 -2.075 2.168 1.00 89.88 93 GLU A CA 1
ATOM 719 C C . GLU A 1 93 ? -13.350 -0.873 2.989 1.00 89.88 93 GLU A C 1
ATOM 721 O O . GLU A 1 93 ? -12.692 -0.451 3.943 1.00 89.88 93 GLU A O 1
ATOM 726 N N . LYS A 1 94 ? -14.483 -0.277 2.602 1.00 89.31 94 LYS A N 1
ATOM 727 C CA . LYS A 1 94 ? -15.090 0.833 3.345 1.00 89.31 94 LYS A CA 1
ATOM 728 C C . LYS A 1 94 ? -16.260 0.305 4.171 1.00 89.31 94 LYS A C 1
ATOM 730 O O . LYS A 1 94 ? -17.294 -0.024 3.604 1.00 89.31 94 LYS A O 1
ATOM 735 N N . ILE A 1 95 ? -16.110 0.289 5.493 1.00 86.38 95 ILE A N 1
ATOM 736 C CA . ILE A 1 95 ? -17.118 -0.195 6.445 1.00 86.38 95 ILE A CA 1
ATOM 737 C C . ILE A 1 95 ? -17.345 0.894 7.497 1.00 86.38 95 ILE A C 1
ATOM 739 O O . ILE A 1 95 ? -16.389 1.434 8.052 1.00 86.38 95 ILE A O 1
ATOM 743 N N . GLY A 1 96 ? -18.604 1.286 7.727 1.00 83.56 96 GLY A N 1
ATOM 744 C CA . GLY A 1 96 ? -18.946 2.311 8.727 1.00 83.56 96 GLY A CA 1
ATOM 745 C C . GLY A 1 96 ? -18.256 3.667 8.506 1.00 83.56 96 GLY A C 1
ATOM 746 O O . GLY A 1 96 ? -17.930 4.360 9.461 1.00 83.56 96 GLY A O 1
ATOM 747 N N . GLY A 1 97 ? -17.954 4.022 7.252 1.00 86.81 97 GLY A N 1
ATOM 748 C CA . GLY A 1 97 ? -17.230 5.253 6.904 1.00 86.81 97 GLY A CA 1
ATOM 749 C C . GLY A 1 97 ? -15.700 5.146 6.950 1.00 86.81 97 GLY A C 1
ATOM 750 O O . GLY A 1 97 ? -15.029 5.972 6.331 1.00 86.81 97 GLY A O 1
ATOM 751 N N . ASN A 1 98 ? -15.150 4.097 7.564 1.00 87.25 98 ASN A N 1
ATOM 752 C CA . ASN A 1 98 ? -13.713 3.878 7.708 1.00 87.25 98 ASN A CA 1
ATOM 753 C C . ASN A 1 98 ? -13.172 2.908 6.653 1.00 87.25 98 ASN A C 1
ATOM 755 O O . ASN A 1 98 ? -13.861 1.982 6.230 1.00 87.25 98 ASN A O 1
ATOM 759 N N . LYS A 1 99 ? -11.916 3.108 6.233 1.00 89.56 99 LYS A N 1
ATOM 760 C CA . LYS A 1 99 ? -11.192 2.122 5.418 1.00 89.56 99 LYS A CA 1
ATOM 761 C C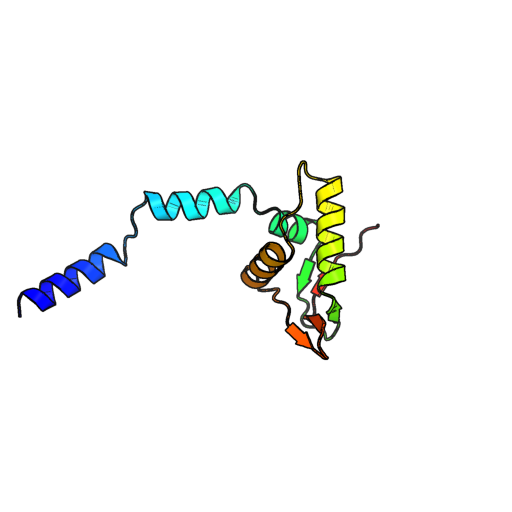 . LYS A 1 99 ? -10.543 1.083 6.325 1.00 89.56 99 LYS A C 1
ATOM 763 O O . LYS A 1 99 ? -9.747 1.451 7.191 1.00 89.56 99 LYS A O 1
ATOM 768 N N . VAL A 1 100 ? -10.847 -0.188 6.100 1.00 89.81 100 VAL A N 1
ATOM 769 C CA . VAL A 1 100 ? -10.378 -1.320 6.907 1.00 89.81 100 VAL A CA 1
ATOM 770 C C . VAL A 1 100 ? -9.861 -2.445 6.017 1.00 89.81 100 VAL A C 1
ATOM 772 O O . VAL A 1 100 ? -10.306 -2.596 4.884 1.00 89.81 100 VAL A O 1
ATOM 775 N N . TYR A 1 101 ? -8.909 -3.222 6.514 1.00 88.19 101 TYR A N 1
ATOM 776 C CA . TYR A 1 101 ? -8.492 -4.487 5.923 1.00 88.19 101 TYR A CA 1
ATOM 777 C C . TYR A 1 101 ? -9.179 -5.614 6.694 1.00 88.19 101 TYR A C 1
ATOM 779 O O . TYR A 1 101 ? -9.020 -5.706 7.912 1.00 88.19 101 TYR A O 1
ATOM 787 N N . VAL A 1 102 ? -9.977 -6.416 5.989 1.00 85.69 102 VAL A N 1
ATOM 788 C CA . VAL A 1 102 ? -10.754 -7.524 6.562 1.00 85.69 102 VAL A CA 1
ATOM 789 C C . VAL A 1 102 ? -9.943 -8.813 6.464 1.00 85.69 102 VAL A C 1
ATOM 791 O O . VAL A 1 102 ? -9.409 -9.134 5.397 1.00 85.69 102 VAL A O 1
ATOM 794 N N . GLY A 1 103 ? -9.835 -9.525 7.584 1.00 83.69 103 GLY A N 1
ATOM 795 C CA . GLY A 1 103 ? -9.105 -10.783 7.699 1.00 83.69 103 GLY A CA 1
ATOM 796 C C . GLY A 1 103 ? -7.596 -10.640 7.529 1.00 83.69 103 GLY A C 1
ATOM 797 O O . GLY A 1 103 ? -6.950 -11.622 7.177 1.00 83.69 103 GLY A O 1
ATOM 798 N N . LEU A 1 104 ? -7.052 -9.431 7.714 1.00 83.88 104 LEU A N 1
ATOM 799 C CA . LEU A 1 104 ? -5.622 -9.153 7.606 1.00 83.88 104 LEU A CA 1
ATOM 800 C C . LEU A 1 104 ? -4.970 -9.276 8.982 1.00 83.88 10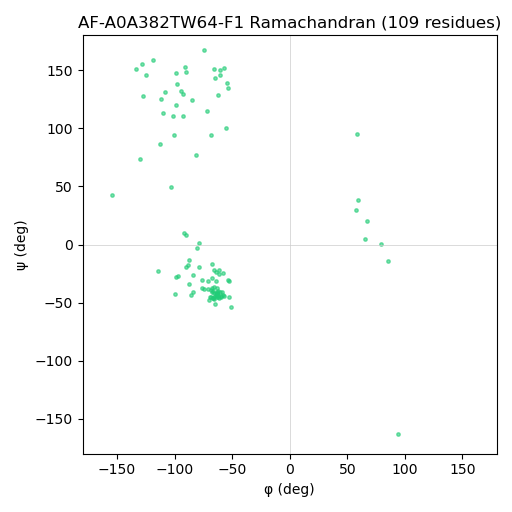4 LEU A C 1
ATOM 802 O O . LEU A 1 104 ? -5.214 -8.449 9.864 1.00 83.88 104 LEU A O 1
ATOM 806 N N . ASP A 1 105 ? -4.154 -10.310 9.132 1.00 80.81 105 ASP A N 1
ATOM 807 C CA . ASP A 1 105 ? -3.311 -10.533 10.296 1.00 80.81 105 ASP A CA 1
ATOM 808 C C . ASP A 1 105 ? -1.926 -9.946 10.014 1.00 80.81 105 ASP A C 1
ATOM 810 O O . ASP A 1 105 ? -1.374 -10.141 8.929 1.00 80.81 105 ASP A O 1
ATOM 814 N N . ILE A 1 106 ? -1.404 -9.173 10.962 1.00 78.75 106 ILE A N 1
ATOM 815 C CA . ILE A 1 106 ? -0.032 -8.673 10.929 1.00 78.75 106 ILE A CA 1
ATOM 816 C C . ILE A 1 106 ? 0.665 -9.435 12.038 1.00 78.75 106 ILE A C 1
ATOM 818 O O . ILE A 1 106 ? 0.323 -9.225 13.206 1.00 78.75 106 ILE A O 1
ATOM 822 N N . GLY A 1 107 ? 1.606 -10.305 11.670 1.00 65.62 107 GLY A N 1
ATOM 823 C CA . GLY A 1 107 ? 2.368 -11.105 12.614 1.00 65.62 107 GLY A CA 1
ATOM 824 C C . GLY A 1 107 ? 3.036 -10.184 13.624 1.00 65.62 107 GLY A C 1
ATOM 825 O O . GLY A 1 107 ? 4.041 -9.540 13.336 1.00 65.62 107 GLY A O 1
ATOM 826 N N . GLN A 1 108 ? 2.449 -10.073 14.813 1.00 55.94 108 GLN A N 1
ATOM 827 C CA . GLN A 1 108 ? 3.036 -9.315 15.902 1.00 55.94 108 GLN A CA 1
ATOM 828 C C . GLN A 1 108 ? 4.295 -10.043 16.365 1.00 55.94 108 GLN A C 1
ATOM 830 O O . GLN A 1 108 ? 4.248 -10.939 17.199 1.00 55.94 108 GLN A O 1
ATOM 835 N 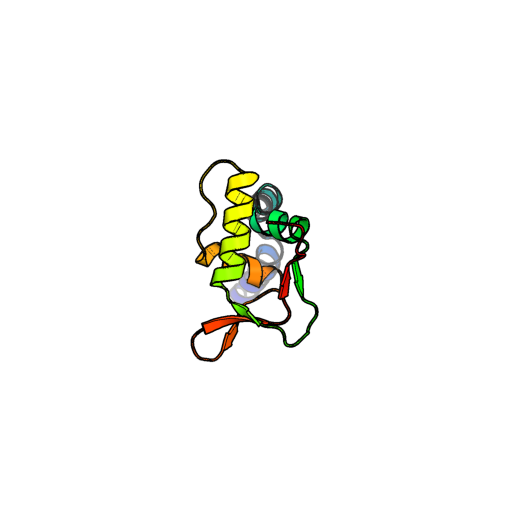N . SER A 1 109 ? 5.437 -9.636 15.827 1.00 39.41 109 SER A N 1
ATOM 836 C CA . SER A 1 109 ? 6.713 -9.727 16.524 1.00 39.41 109 SER A CA 1
ATOM 837 C C . SER A 1 109 ? 7.180 -8.306 16.816 1.00 39.41 109 SER A C 1
ATOM 839 O O . SER A 1 109 ? 7.875 -7.697 16.017 1.00 39.41 109 SER A O 1
ATOM 841 N N . GLY A 1 110 ? 6.700 -7.794 17.955 1.00 40.06 110 GLY A N 1
ATOM 842 C CA . GLY A 1 110 ? 7.314 -6.739 18.768 1.00 40.06 110 GLY A CA 1
ATOM 843 C C . GLY A 1 110 ? 7.581 -5.389 18.104 1.00 40.06 110 GLY A C 1
ATOM 844 O O . GLY A 1 110 ? 8.659 -5.169 17.562 1.00 40.06 110 GLY A O 1
ATOM 845 N N . LEU A 1 111 ? 6.641 -4.456 18.280 1.00 36.50 111 LEU A N 1
ATOM 846 C CA . LEU A 1 111 ? 7.017 -3.089 18.658 1.00 36.50 111 LEU A CA 1
ATOM 847 C C . LEU A 1 111 ? 7.326 -3.064 20.158 1.00 36.50 111 LEU A C 1
ATOM 849 O O . LEU A 1 111 ? 6.615 -3.788 20.896 1.00 36.50 111 LEU A O 1
#

Solvent-accessible surface area (backbone atoms only — not comparable to full-atom values): 6654 Å² total; per-residue (Å²): 113,73,67,59,54,50,49,53,51,48,52,62,54,47,73,75,50,65,58,66,77,63,54,48,62,62,48,58,66,55,70,78,66,46,64,66,58,56,45,34,64,74,40,49,52,40,77,73,78,46,89,54,68,39,46,48,66,59,58,50,46,55,51,45,57,49,38,69,75,74,46,87,81,78,74,76,53,72,67,57,48,51,55,49,35,37,75,71,75,57,46,68,46,79,55,98,89,39,54,24,25,68,10,52,45,64,52,84,78,76,134

Mean predicted aligned error: 12.72 Å

Nearest PDB structures (foldseek):
  8iqi-assembly1_D  TM=6.963E-01  e=3.139E-02  African swine fever virus BA71V
  3o2p-assembly3_E  TM=4.862E-01  e=1.202E+00  Saccharomyces cerevisiae
  3o6b-assembly4_H  TM=5.908E-01  e=3.407E+00  Saccharomyces cerevisiae
  3tdz-assembly1_C  TM=4.326E-01  e=2.803E+00  Homo sapiens
  8cdj-assembly1_C  TM=4.694E-01  e=7.942E+00  Homo sapiens

Foldseek 3Di:
DVVVVVVVVCCVPPVVCPDPVVVCVVPVVCPPDPLLVVQCVVQVKDQQVAADKDFLVVVVVSSQVVCVVPHDDHDDDSVVSQVVCVVVVQHWDQDPNTTIGGSIDGNDPDD